Protein AF-A0A3R7XBX6-F1 (afdb_monomer_lite)

Foldseek 3Di:
DDPVLLCQAPPPPSVPCVVVLVVCVVPDPLVPWAEEEEEAQDQRHLYVVLVNLVVVHQYEDEHCDFHYVSNVVSSVVVVSVVSYDYYYADPVCGPDDPPGPYYDYDPVVVVPDDVPPVVVVVVVVPPPPD

Radius of gyration: 15.13 Å; chains: 1; bounding box: 30×32×46 Å

pLDDT: mean 84.75, std 16.72, range [38.0, 98.38]

Sequence (130 aa):
MKKSLIKDIIGWDVGIWSKSLKFFDENIDFKKINNALELGSGHQSGGYALYLAEKGIHTICSSHLKTDDQNRNIHEKYNLSQFLKYETVDNLNIPYTDFFDLVCFKSVLGGIKTEFEPEKTLEISFKQIT

Secondary structure (DSSP, 8-state):
--HHHHHHHH-S-HHHHHHHHHHHHHH--GGG--EEEEES--TTS-HHHHHHHHTT-EEEEEESSPPPHHHHHHHHTTT-GGGEEEEE-BTTB---SS--SEEEESS-GGG------HHHHHHHHH----

Structure (mmCIF, N/CA/C/O backbone):
data_AF-A0A3R7XBX6-F1
#
_entry.id   AF-A0A3R7XBX6-F1
#
loop_
_atom_site.group_PDB
_atom_site.id
_atom_site.type_symbol
_atom_site.label_atom_id
_atom_site.label_alt_id
_atom_site.label_comp_id
_atom_site.label_asym_id
_atom_site.label_entity_id
_atom_site.label_seq_id
_atom_site.pdbx_PDB_ins_code
_atom_site.Cartn_x
_atom_site.Cartn_y
_atom_site.Cartn_z
_atom_site.occupancy
_atom_site.B_iso_or_equiv
_atom_site.auth_seq_id
_atom_site.auth_comp_id
_atom_site.auth_asym_id
_atom_site.auth_atom_id
_atom_site.pdbx_PDB_model_num
ATOM 1 N N . MET A 1 1 ? -6.497 10.344 10.571 1.00 86.31 1 MET A N 1
ATOM 2 C CA . MET A 1 1 ? -5.179 9.723 10.856 1.00 86.31 1 MET A CA 1
ATOM 3 C C . MET A 1 1 ? -4.225 10.717 11.521 1.00 86.31 1 MET A C 1
ATOM 5 O O . MET A 1 1 ? -4.349 11.916 11.289 1.00 86.31 1 MET A O 1
ATOM 9 N N . LYS A 1 2 ? -3.273 10.246 12.345 1.00 92.94 2 LYS A N 1
ATOM 10 C CA . LYS A 1 2 ? -2.234 11.098 12.966 1.00 92.94 2 LYS A CA 1
ATOM 11 C C . LYS A 1 2 ? -1.263 11.635 11.902 1.00 92.94 2 LYS A C 1
ATOM 13 O O . LYS A 1 2 ? -0.925 10.916 10.967 1.00 92.94 2 LYS A O 1
ATOM 18 N N . LYS A 1 3 ? -0.754 12.864 12.074 1.00 93.12 3 LYS A N 1
ATOM 19 C CA . LYS A 1 3 ? 0.205 13.485 11.131 1.00 93.12 3 LYS A CA 1
ATOM 20 C C . LYS A 1 3 ? 1.478 12.652 10.927 1.00 93.12 3 LYS A C 1
ATOM 22 O O . LYS A 1 3 ? 1.982 12.592 9.812 1.00 93.12 3 LYS A O 1
ATOM 27 N N . SER A 1 4 ? 1.974 12.001 11.981 1.00 94.50 4 SER A N 1
ATOM 28 C CA . SER A 1 4 ? 3.136 11.107 11.903 1.00 94.50 4 SER A CA 1
ATOM 29 C C . SER A 1 4 ? 2.872 9.892 11.015 1.00 94.50 4 SER A C 1
ATOM 31 O O . SER A 1 4 ? 3.690 9.595 10.159 1.00 94.50 4 SER A O 1
ATOM 33 N N . LEU A 1 5 ? 1.704 9.256 11.154 1.00 95.50 5 LEU A N 1
ATOM 34 C CA . LEU A 1 5 ? 1.294 8.138 10.301 1.00 95.50 5 LEU A CA 1
ATOM 35 C C . LEU A 1 5 ? 1.159 8.566 8.836 1.00 95.50 5 LEU A C 1
ATOM 37 O O . LEU A 1 5 ? 1.662 7.882 7.960 1.00 95.50 5 LEU A O 1
ATOM 41 N N . ILE A 1 6 ? 0.551 9.725 8.564 1.00 96.06 6 ILE A N 1
ATOM 42 C CA . ILE A 1 6 ? 0.451 10.251 7.191 1.00 96.06 6 ILE A CA 1
ATOM 43 C C . ILE A 1 6 ? 1.842 10.446 6.576 1.00 96.06 6 ILE A C 1
ATOM 45 O O . ILE A 1 6 ? 2.050 10.109 5.414 1.00 96.06 6 ILE A O 1
ATOM 49 N N . LYS A 1 7 ? 2.794 10.989 7.343 1.00 95.31 7 LYS A N 1
ATOM 50 C CA . LYS A 1 7 ? 4.172 11.169 6.878 1.00 95.31 7 LYS A CA 1
ATOM 51 C C . LYS A 1 7 ? 4.848 9.826 6.601 1.00 95.31 7 LYS A C 1
ATOM 53 O O . LYS A 1 7 ? 5.485 9.700 5.563 1.00 95.31 7 LYS A O 1
ATOM 58 N N . ASP A 1 8 ? 4.675 8.849 7.484 1.00 95.38 8 ASP A N 1
ATOM 59 C CA . ASP A 1 8 ? 5.281 7.528 7.320 1.00 95.38 8 ASP A CA 1
ATOM 60 C C . ASP A 1 8 ? 4.656 6.765 6.139 1.00 95.38 8 ASP A C 1
ATOM 62 O O . ASP A 1 8 ? 5.392 6.148 5.385 1.00 95.38 8 ASP A O 1
ATOM 66 N N . ILE A 1 9 ? 3.343 6.878 5.897 1.00 95.31 9 ILE A N 1
ATOM 67 C CA . ILE A 1 9 ? 2.660 6.326 4.709 1.00 95.31 9 ILE A CA 1
ATOM 68 C C . ILE A 1 9 ? 3.181 6.988 3.427 1.00 95.31 9 ILE A C 1
ATOM 70 O O . ILE A 1 9 ? 3.570 6.316 2.480 1.00 95.31 9 ILE A O 1
ATOM 74 N N . ILE A 1 10 ? 3.170 8.321 3.372 1.00 93.81 10 ILE A N 1
ATOM 75 C CA . ILE A 1 10 ? 3.359 9.049 2.113 1.00 93.81 10 ILE A CA 1
ATOM 76 C C . ILE A 1 10 ? 4.837 9.267 1.765 1.00 93.81 10 ILE A C 1
ATOM 78 O O . ILE A 1 10 ? 5.182 9.316 0.582 1.00 93.81 10 ILE A O 1
ATOM 82 N N . GLY A 1 11 ? 5.711 9.434 2.756 1.00 92.94 11 GLY A N 1
ATOM 83 C CA . GLY A 1 11 ? 7.110 9.801 2.544 1.00 92.94 11 GLY A CA 1
ATOM 84 C C . GLY A 1 11 ? 7.257 11.234 2.025 1.00 92.94 11 GLY A C 1
ATOM 85 O O . GLY A 1 11 ? 7.009 12.199 2.747 1.00 92.94 11 GLY A O 1
ATOM 86 N N . TRP A 1 12 ? 7.678 11.384 0.768 1.00 90.94 12 TRP A N 1
ATOM 87 C CA . TRP A 1 12 ? 7.888 12.681 0.113 1.00 90.94 12 TRP A CA 1
ATOM 88 C C . TRP A 1 12 ? 6.581 13.292 -0.425 1.00 90.94 12 TRP A C 1
ATOM 90 O O . TRP A 1 12 ? 5.613 12.581 -0.701 1.00 90.94 12 TRP A O 1
ATOM 100 N N . ASP A 1 13 ? 6.541 14.620 -0.569 1.00 91.00 13 ASP A N 1
ATOM 101 C CA . ASP A 1 13 ? 5.378 15.384 -1.055 1.00 91.00 13 ASP A CA 1
ATOM 102 C C . ASP A 1 13 ? 4.070 15.137 -0.284 1.00 91.00 13 ASP A C 1
ATOM 104 O O . ASP A 1 13 ? 2.973 15.066 -0.848 1.00 91.00 13 ASP A O 1
ATOM 108 N N . VAL A 1 14 ? 4.177 15.060 1.048 1.00 93.38 14 VAL A N 1
ATOM 109 C CA . VAL A 1 14 ? 3.047 14.808 1.960 1.00 93.38 14 VAL A CA 1
ATOM 110 C C . VAL A 1 14 ? 1.865 15.749 1.717 1.00 93.38 14 VAL A C 1
ATOM 112 O O . VAL A 1 14 ? 0.721 15.301 1.719 1.00 93.38 14 VAL A O 1
ATOM 115 N N . GLY A 1 15 ? 2.105 17.041 1.475 1.00 91.19 15 GLY A N 1
ATOM 116 C CA . GLY A 1 15 ? 1.029 18.022 1.276 1.00 91.19 15 GLY A CA 1
ATOM 117 C C . GLY A 1 15 ? 0.143 17.744 0.054 1.00 91.19 15 GLY A C 1
ATOM 118 O O . GLY A 1 15 ? -1.052 18.038 0.082 1.00 91.19 15 GLY A O 1
ATOM 119 N N . ILE A 1 16 ? 0.710 17.150 -0.999 1.00 91.00 16 ILE A N 1
ATOM 120 C CA . ILE A 1 16 ? -0.019 16.798 -2.223 1.00 91.00 16 ILE A CA 1
ATOM 121 C C . ILE A 1 16 ? -0.606 15.398 -2.078 1.00 91.00 16 ILE A C 1
ATOM 123 O O . ILE A 1 16 ? -1.815 15.216 -2.204 1.00 91.00 16 ILE A O 1
ATOM 127 N N . TRP A 1 17 ? 0.238 14.422 -1.753 1.00 92.38 17 TRP A N 1
ATOM 128 C CA . TRP A 1 17 ? -0.147 13.016 -1.783 1.00 92.38 17 TRP A CA 1
ATOM 129 C C . TRP A 1 17 ? -1.013 12.586 -0.601 1.00 92.38 17 TRP A C 1
ATOM 131 O O . TRP A 1 17 ? -1.784 11.653 -0.748 1.00 92.38 17 TRP A O 1
ATOM 141 N N . SER A 1 18 ? -1.008 13.281 0.541 1.00 94.31 18 SER A N 1
ATOM 142 C CA . SER A 1 18 ? -1.958 12.958 1.625 1.00 94.31 18 SER A CA 1
ATOM 143 C C . SER A 1 18 ? -3.428 13.126 1.219 1.00 94.31 18 SER A C 1
ATOM 145 O O . SER A 1 18 ? -4.306 12.531 1.844 1.00 94.31 18 SER A O 1
ATOM 147 N N . LYS A 1 19 ? -3.710 13.889 0.152 1.00 93.88 19 LYS A N 1
ATOM 148 C CA . LYS A 1 19 ? -5.059 14.024 -0.410 1.00 93.88 19 LYS A CA 1
ATOM 149 C C . LYS A 1 19 ? -5.576 12.716 -1.012 1.00 93.88 19 LYS A C 1
ATOM 151 O O . LYS A 1 19 ? -6.784 12.504 -0.974 1.00 93.88 19 LYS A O 1
ATOM 156 N N . SER A 1 20 ? -4.699 11.838 -1.518 1.00 93.31 20 SER A N 1
ATOM 157 C CA . SER A 1 20 ? -5.121 10.531 -2.041 1.00 93.31 20 SER A CA 1
ATOM 158 C C . SER A 1 20 ? -5.695 9.651 -0.935 1.00 93.31 20 SER A C 1
ATOM 160 O O . SER A 1 20 ? -6.715 9.015 -1.150 1.00 93.31 20 SER A O 1
ATOM 162 N N . LEU A 1 21 ? -5.123 9.692 0.275 1.00 94.25 21 LEU A N 1
ATOM 163 C CA . LEU A 1 21 ? -5.630 8.916 1.411 1.00 94.25 21 LEU A CA 1
ATOM 164 C C . LEU A 1 21 ? -7.055 9.326 1.781 1.00 94.25 21 LEU A C 1
ATOM 166 O O . LEU A 1 21 ? -7.905 8.473 2.006 1.00 94.25 21 LEU A O 1
ATOM 170 N N . LYS A 1 22 ? -7.327 10.637 1.787 1.00 92.19 22 LYS A N 1
ATOM 171 C CA . LYS A 1 22 ? -8.682 11.153 2.000 1.00 92.19 22 LYS A CA 1
ATOM 172 C C . LYS A 1 22 ? -9.626 10.689 0.888 1.00 92.19 22 LYS A C 1
ATOM 174 O O . LYS A 1 22 ? -10.723 10.231 1.177 1.00 92.19 22 LYS A O 1
ATOM 179 N N . PHE A 1 23 ? -9.193 10.794 -0.367 1.00 95.00 23 PHE A N 1
ATOM 180 C CA . PHE A 1 23 ? -9.982 10.334 -1.506 1.00 95.00 23 PHE A CA 1
ATOM 181 C C . PHE A 1 23 ? -10.307 8.835 -1.400 1.00 95.00 23 PHE A C 1
ATOM 183 O O . PHE A 1 23 ? -11.451 8.446 -1.610 1.00 95.00 23 PHE A O 1
ATOM 190 N N . PHE A 1 24 ? -9.344 7.998 -1.011 1.00 95.25 24 PHE A N 1
ATOM 191 C CA . PHE A 1 24 ? -9.563 6.568 -0.800 1.00 95.25 24 PHE A CA 1
ATOM 192 C C . PHE A 1 24 ? -10.540 6.295 0.350 1.00 95.25 24 PHE A C 1
ATOM 194 O O . PHE A 1 24 ? -11.465 5.511 0.165 1.00 95.25 24 PHE A O 1
ATOM 201 N N . ASP A 1 25 ? -10.402 6.986 1.489 1.00 94.06 25 ASP A N 1
ATOM 202 C CA . ASP A 1 25 ? -11.337 6.881 2.622 1.00 94.06 25 ASP A CA 1
ATOM 203 C C . ASP A 1 25 ? -12.789 7.224 2.235 1.00 94.06 25 ASP A C 1
ATOM 205 O O . ASP A 1 25 ? -13.722 6.652 2.792 1.00 94.06 25 ASP A O 1
ATOM 209 N N . GLU A 1 26 ? -12.988 8.145 1.289 1.00 95.38 26 GLU A N 1
ATOM 210 C CA . GLU A 1 26 ? -14.315 8.586 0.837 1.00 95.38 26 GLU A CA 1
ATOM 211 C C . GLU A 1 26 ? -14.921 7.697 -0.261 1.00 95.38 26 GLU A C 1
ATOM 213 O O . GLU A 1 26 ? -16.141 7.677 -0.413 1.00 95.38 26 GLU A O 1
ATOM 218 N N . ASN A 1 27 ? -14.096 6.981 -1.035 1.00 96.56 27 ASN A N 1
ATOM 219 C CA . ASN A 1 27 ? -14.540 6.307 -2.263 1.00 96.56 27 ASN A CA 1
ATOM 220 C C . ASN A 1 27 ? -14.388 4.781 -2.242 1.00 96.56 27 ASN A C 1
ATOM 222 O O . ASN A 1 27 ? -14.926 4.113 -3.124 1.00 96.56 27 ASN A O 1
ATOM 226 N N . ILE A 1 28 ? -13.675 4.213 -1.267 1.00 94.62 28 ILE A N 1
ATOM 227 C CA . ILE A 1 28 ? -13.460 2.768 -1.167 1.00 94.62 28 ILE A CA 1
ATOM 228 C C . ILE A 1 28 ? -14.222 2.218 0.038 1.00 94.62 28 ILE A C 1
ATOM 230 O O . ILE A 1 28 ? -13.989 2.604 1.183 1.00 94.62 28 ILE A O 1
ATOM 234 N N . ASP A 1 29 ? -15.098 1.245 -0.213 1.00 96.88 29 ASP A N 1
ATOM 235 C CA . ASP A 1 29 ? -15.682 0.426 0.847 1.00 96.88 29 ASP A CA 1
ATOM 236 C C . ASP A 1 29 ? -14.682 -0.654 1.274 1.00 96.88 29 ASP A C 1
ATOM 238 O O . ASP A 1 29 ? -14.709 -1.790 0.797 1.00 96.88 29 ASP A O 1
ATOM 242 N N . PHE A 1 30 ? -13.775 -0.291 2.182 1.00 95.88 30 PHE A N 1
ATOM 243 C CA . PHE A 1 30 ? -12.705 -1.177 2.649 1.00 95.88 30 PHE A CA 1
ATOM 244 C C . PHE A 1 30 ? -13.196 -2.471 3.310 1.00 95.88 30 PHE A C 1
ATOM 246 O O . PHE A 1 30 ? -12.422 -3.413 3.421 1.00 95.88 30 PHE A O 1
ATOM 253 N N . LYS A 1 31 ? -14.478 -2.574 3.691 1.00 96.44 31 LYS A N 1
ATOM 254 C CA . LYS A 1 31 ? -15.051 -3.829 4.210 1.00 96.44 31 LYS A CA 1
ATOM 255 C C . LYS A 1 31 ? -15.158 -4.922 3.145 1.00 96.44 31 LYS A C 1
ATOM 257 O O . LYS A 1 31 ? -15.360 -6.080 3.494 1.00 96.44 31 LYS A O 1
ATOM 262 N N . LYS A 1 32 ? -15.074 -4.552 1.865 1.00 96.94 32 LYS A N 1
ATOM 263 C CA . LYS A 1 32 ? -15.114 -5.474 0.723 1.00 96.94 32 LYS A CA 1
ATOM 264 C C . LYS A 1 32 ? -13.727 -5.837 0.197 1.00 96.94 32 LYS A C 1
ATOM 266 O O . LYS A 1 32 ? -13.640 -6.608 -0.748 1.00 96.94 32 LYS A O 1
ATOM 271 N N . ILE A 1 33 ? -12.672 -5.271 0.779 1.00 98.00 33 ILE A N 1
ATOM 272 C CA . ILE A 1 33 ? -11.294 -5.448 0.326 1.00 98.00 33 ILE A CA 1
ATOM 273 C C . ILE A 1 33 ? -10.597 -6.389 1.306 1.00 98.00 33 ILE A C 1
ATOM 275 O O . ILE A 1 33 ? -10.450 -6.060 2.479 1.00 98.00 33 ILE A O 1
ATOM 279 N N . ASN A 1 34 ? -10.171 -7.554 0.829 1.00 96.50 34 ASN A N 1
ATOM 280 C CA . ASN A 1 34 ? -9.461 -8.553 1.624 1.00 96.50 34 ASN A CA 1
ATOM 281 C C . ASN A 1 34 ? -7.983 -8.601 1.246 1.00 96.50 34 ASN A C 1
ATOM 283 O O . ASN A 1 34 ? -7.127 -8.607 2.131 1.00 96.50 34 ASN A O 1
ATOM 287 N N . ASN A 1 35 ? -7.698 -8.603 -0.060 1.00 97.94 35 ASN A N 1
ATOM 288 C CA . ASN A 1 35 ? -6.350 -8.721 -0.603 1.00 97.94 35 ASN A CA 1
ATOM 289 C C . ASN A 1 35 ? -5.997 -7.496 -1.441 1.00 97.94 35 ASN A C 1
ATOM 291 O O . ASN A 1 35 ? -6.734 -7.119 -2.354 1.00 97.94 35 ASN A O 1
ATOM 295 N N . ALA A 1 36 ? -4.835 -6.909 -1.176 1.00 98.19 36 ALA A N 1
ATOM 296 C CA . ALA A 1 36 ? -4.346 -5.764 -1.923 1.00 98.19 36 ALA A CA 1
ATOM 297 C C . ALA A 1 36 ? -2.882 -5.901 -2.348 1.00 98.19 36 ALA A C 1
ATOM 299 O O . ALA A 1 36 ? -2.092 -6.623 -1.737 1.00 98.19 36 ALA A O 1
ATOM 300 N N . LEU A 1 37 ? -2.521 -5.159 -3.390 1.00 96.19 37 LEU A N 1
ATOM 301 C CA . LEU A 1 37 ? -1.157 -5.021 -3.885 1.00 96.19 37 LEU A CA 1
ATOM 302 C C . LEU A 1 37 ? -0.762 -3.544 -3.888 1.00 96.19 37 LEU A C 1
ATOM 304 O O . LEU A 1 37 ? -1.428 -2.715 -4.509 1.00 96.19 37 LEU A O 1
ATOM 308 N N . GLU A 1 38 ? 0.349 -3.220 -3.235 1.00 94.56 38 GLU A N 1
ATOM 309 C CA . GLU A 1 38 ? 1.093 -1.996 -3.518 1.00 94.56 38 GLU A CA 1
ATOM 310 C C . GLU A 1 38 ? 2.203 -2.324 -4.515 1.00 94.56 38 GLU A C 1
ATOM 312 O O . GLU A 1 38 ? 3.092 -3.114 -4.198 1.00 94.56 38 GLU A O 1
ATOM 317 N N . LEU A 1 39 ? 2.174 -1.691 -5.690 1.00 91.69 39 LEU A N 1
ATOM 318 C CA . LEU A 1 39 ? 3.275 -1.747 -6.650 1.00 91.69 39 LEU A CA 1
ATOM 319 C C . LEU A 1 39 ? 4.297 -0.650 -6.360 1.00 91.69 39 LEU A C 1
ATOM 321 O O . LEU A 1 39 ? 3.939 0.511 -6.149 1.00 91.69 39 LEU A O 1
ATOM 325 N N . GLY A 1 40 ? 5.575 -1.018 -6.442 1.00 88.25 40 GLY A N 1
ATOM 326 C CA . GLY A 1 40 ? 6.692 -0.076 -6.410 1.00 88.25 40 GLY A CA 1
ATOM 327 C C . GLY A 1 40 ? 6.838 0.666 -5.083 1.00 88.25 40 GLY A C 1
ATOM 328 O O . GLY A 1 40 ? 7.056 1.878 -5.077 1.00 88.25 40 GLY A O 1
ATOM 329 N N . SER A 1 41 ? 6.737 -0.057 -3.968 1.00 84.88 41 SER A N 1
ATOM 330 C CA . SER A 1 41 ? 7.012 0.475 -2.639 1.00 84.88 41 SER A CA 1
ATOM 331 C C . SER A 1 41 ? 8.421 1.072 -2.592 1.00 84.88 41 SER A C 1
ATOM 333 O O . SER A 1 41 ? 9.415 0.432 -2.947 1.00 84.88 41 SER A O 1
ATOM 335 N N . GLY A 1 42 ? 8.491 2.353 -2.231 1.00 73.94 42 GLY A N 1
ATOM 336 C CA . GLY A 1 42 ? 9.731 3.122 -2.210 1.00 73.94 42 GLY A CA 1
ATOM 337 C C . GLY A 1 42 ? 10.517 2.907 -0.921 1.00 73.94 42 GLY A C 1
ATOM 338 O O . GLY A 1 42 ? 9.938 2.726 0.141 1.00 73.94 42 GLY A O 1
ATOM 339 N N . HIS A 1 43 ? 11.838 3.040 -0.987 1.00 69.94 43 HIS A N 1
ATOM 340 C CA . HIS A 1 43 ? 12.786 2.712 0.088 1.00 69.94 43 HIS A CA 1
ATOM 341 C C . HIS A 1 43 ? 12.698 3.576 1.370 1.00 69.94 43 HIS A C 1
ATOM 343 O O . HIS A 1 43 ? 13.501 3.398 2.272 1.00 69.94 43 HIS A O 1
ATOM 349 N N . GLN A 1 44 ? 11.777 4.544 1.478 1.00 75.75 44 GLN A N 1
ATOM 350 C CA . GLN A 1 44 ? 11.783 5.557 2.555 1.00 75.75 44 GLN A CA 1
ATOM 351 C C . GLN A 1 44 ? 10.389 5.921 3.097 1.00 75.75 44 GLN A C 1
ATOM 353 O O . GLN A 1 44 ? 10.183 7.005 3.647 1.00 75.75 44 GLN A O 1
ATOM 358 N N . SER A 1 45 ? 9.407 5.038 2.933 1.00 87.31 45 SER A N 1
ATOM 359 C CA . SER A 1 45 ? 8.060 5.205 3.492 1.00 87.31 45 SER A CA 1
ATOM 360 C C . SER A 1 45 ? 7.405 3.853 3.731 1.00 87.31 45 SER A C 1
ATOM 362 O O . SER A 1 45 ? 7.728 2.899 3.048 1.00 87.31 45 SER A O 1
ATOM 364 N N . GLY A 1 46 ? 6.425 3.761 4.621 1.00 91.31 46 GLY A N 1
ATOM 365 C CA . GLY A 1 46 ? 5.544 2.592 4.701 1.00 91.31 46 GLY A CA 1
ATOM 366 C C . GLY A 1 46 ? 4.628 2.433 3.478 1.00 91.31 46 GLY A C 1
ATOM 367 O O . GLY A 1 46 ? 4.011 1.390 3.293 1.00 91.31 46 GLY A O 1
ATOM 368 N N . GLY A 1 47 ? 4.522 3.464 2.635 1.00 94.06 47 GLY A N 1
ATOM 369 C CA 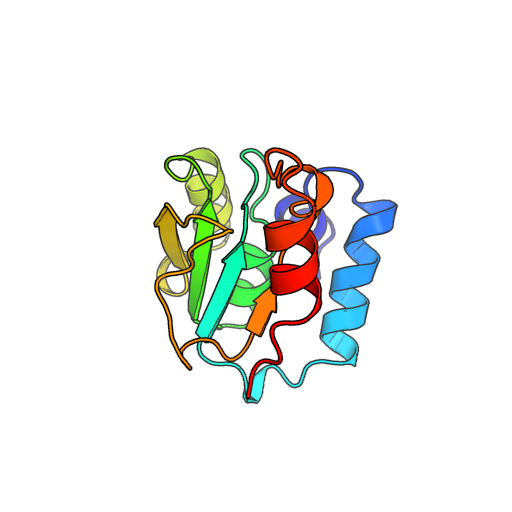. GLY A 1 47 ? 3.749 3.391 1.402 1.00 94.06 47 GLY A CA 1
ATOM 370 C C . GLY A 1 47 ? 2.256 3.206 1.658 1.00 94.06 47 GLY A C 1
ATOM 371 O O . GLY A 1 47 ? 1.759 3.299 2.787 1.00 94.06 47 GLY A O 1
ATOM 372 N N . TYR A 1 48 ? 1.517 2.928 0.591 1.00 95.69 48 TYR A N 1
ATOM 373 C CA . TYR A 1 48 ? 0.120 2.537 0.706 1.00 95.69 48 TYR A CA 1
ATOM 374 C C . TYR A 1 48 ? -0.046 1.161 1.356 1.00 95.69 48 TYR A C 1
ATOM 376 O O . TYR A 1 48 ? -1.102 0.922 1.936 1.00 95.69 48 TYR A O 1
ATOM 384 N N . ALA A 1 49 ? 0.979 0.298 1.367 1.00 95.81 49 ALA A N 1
ATOM 385 C CA . ALA A 1 49 ? 0.917 -0.950 2.120 1.00 95.81 49 ALA A CA 1
ATOM 386 C C . ALA A 1 49 ? 0.680 -0.709 3.618 1.00 95.81 49 ALA A C 1
ATOM 388 O O . ALA A 1 49 ? -0.207 -1.331 4.200 1.00 95.81 49 ALA A O 1
ATOM 389 N N . LEU A 1 50 ? 1.375 0.259 4.230 1.00 96.31 50 LEU A N 1
ATOM 390 C CA . LEU A 1 50 ? 1.115 0.657 5.617 1.00 96.31 50 LEU A CA 1
ATOM 391 C C . LEU A 1 50 ? -0.317 1.172 5.820 1.00 96.31 50 LEU A C 1
ATOM 393 O O . LEU A 1 50 ? -0.964 0.839 6.811 1.00 96.31 50 LEU A O 1
ATOM 397 N N . TYR A 1 51 ? -0.812 1.990 4.889 1.00 97.44 51 TYR A N 1
ATOM 398 C CA . TYR A 1 51 ? -2.170 2.537 4.946 1.00 97.44 51 TYR A CA 1
ATOM 399 C C . TYR A 1 51 ? -3.242 1.443 4.883 1.00 97.44 51 TYR A C 1
ATOM 401 O O . TYR A 1 51 ? -4.204 1.483 5.643 1.00 97.44 51 TYR A O 1
ATOM 409 N N . LEU A 1 52 ? -3.074 0.458 4.001 1.00 97.81 52 LEU A N 1
ATOM 410 C CA . LEU A 1 52 ? -4.019 -0.645 3.835 1.00 97.81 52 LEU A CA 1
ATOM 411 C C . LEU A 1 52 ? -3.943 -1.635 5.003 1.00 97.81 52 LEU A C 1
ATOM 413 O O . LEU A 1 52 ? -4.976 -2.076 5.507 1.00 97.81 52 LEU A O 1
ATOM 417 N N . ALA A 1 53 ? -2.740 -1.904 5.511 1.00 97.19 53 ALA A N 1
ATOM 418 C CA . ALA A 1 53 ? -2.555 -2.721 6.703 1.00 97.19 53 ALA A CA 1
ATOM 419 C C . ALA A 1 53 ? -3.193 -2.086 7.954 1.00 97.19 53 ALA A C 1
ATOM 421 O O . ALA A 1 53 ? -3.761 -2.805 8.772 1.00 97.19 53 ALA A O 1
ATOM 422 N N . GLU A 1 54 ? -3.186 -0.751 8.089 1.00 96.69 54 GLU A N 1
ATOM 423 C CA . GLU A 1 54 ? -3.882 -0.043 9.184 1.00 96.69 54 GLU A CA 1
ATOM 424 C C . GLU A 1 54 ? -5.399 -0.273 9.171 1.00 96.69 54 GLU A C 1
ATOM 426 O O . GLU A 1 54 ? -6.050 -0.206 10.213 1.00 96.69 54 GLU A O 1
ATOM 431 N N . LYS A 1 55 ? -5.950 -0.631 8.008 1.00 96.25 55 LYS A N 1
ATOM 432 C CA . LYS A 1 55 ? -7.358 -0.996 7.824 1.00 96.25 55 LYS A CA 1
ATOM 433 C C . LYS A 1 55 ? -7.630 -2.492 7.991 1.00 96.25 55 LYS A C 1
ATOM 435 O O . LYS A 1 55 ? -8.777 -2.905 7.860 1.00 96.25 55 LYS A O 1
ATOM 440 N N . GLY A 1 56 ? -6.602 -3.292 8.284 1.00 97.31 56 GLY A N 1
ATOM 441 C CA . GLY A 1 56 ? -6.697 -4.745 8.433 1.00 97.31 56 GLY A CA 1
ATOM 442 C C . GLY A 1 56 ? -6.708 -5.521 7.114 1.00 97.31 56 GLY A C 1
ATOM 443 O O . GLY A 1 56 ? -7.143 -6.668 7.099 1.00 97.31 56 GLY A O 1
ATOM 444 N N . ILE A 1 57 ? -6.257 -4.913 6.012 1.00 98.38 57 ILE A N 1
ATOM 445 C CA . ILE A 1 57 ? -6.253 -5.538 4.683 1.00 98.38 57 ILE A CA 1
ATOM 446 C C . ILE A 1 57 ? -4.934 -6.277 4.468 1.00 98.38 57 ILE A C 1
ATOM 448 O O . ILE A 1 57 ? -3.858 -5.697 4.648 1.00 98.38 57 ILE A O 1
ATOM 452 N N . HIS A 1 58 ? -5.006 -7.535 4.028 1.00 98.38 58 HIS A N 1
ATOM 453 C CA . HIS A 1 58 ? -3.817 -8.306 3.683 1.00 98.38 58 HIS A CA 1
ATOM 454 C C . HIS A 1 58 ? -3.185 -7.727 2.421 1.00 98.38 58 HIS A C 1
ATOM 456 O O . HIS A 1 58 ? -3.761 -7.772 1.336 1.00 98.38 58 HIS A O 1
ATOM 462 N N . THR A 1 59 ? -1.997 -7.153 2.569 1.00 97.50 59 THR A N 1
ATOM 463 C CA . THR A 1 59 ? -1.365 -6.365 1.518 1.00 97.50 59 THR A CA 1
ATOM 464 C C . THR A 1 59 ? -0.000 -6.926 1.157 1.00 97.50 59 THR A C 1
ATOM 466 O O . THR A 1 59 ? 0.867 -7.122 2.013 1.00 97.50 59 THR A O 1
ATOM 469 N N . ILE A 1 60 ? 0.204 -7.153 -0.138 1.00 95.88 60 ILE A N 1
ATOM 470 C CA . ILE A 1 60 ? 1.523 -7.406 -0.703 1.00 95.88 60 ILE A CA 1
ATOM 471 C C . ILE A 1 60 ? 2.183 -6.054 -0.963 1.00 95.88 60 ILE A C 1
ATOM 473 O O . ILE A 1 60 ? 1.747 -5.280 -1.810 1.00 95.88 60 ILE A O 1
ATOM 477 N N . CYS A 1 61 ? 3.236 -5.767 -0.209 1.00 94.12 61 CYS A N 1
ATOM 478 C CA . CYS A 1 61 ? 4.132 -4.644 -0.413 1.00 94.12 61 CYS A CA 1
ATOM 479 C C . CYS A 1 61 ? 5.209 -5.078 -1.410 1.00 94.12 61 CYS A C 1
ATOM 481 O O . CYS A 1 61 ? 6.086 -5.878 -1.062 1.00 94.12 61 CYS A O 1
ATOM 483 N N . SER A 1 62 ? 5.123 -4.614 -2.658 1.00 91.50 62 SER A N 1
ATOM 484 C CA . SER A 1 62 ? 6.032 -5.066 -3.708 1.00 91.50 62 SER A CA 1
ATOM 485 C C . SER A 1 62 ? 7.012 -4.000 -4.171 1.00 91.50 62 SER A C 1
ATOM 487 O O . SER A 1 62 ? 6.749 -2.803 -4.099 1.00 91.50 62 SER A O 1
ATOM 489 N N . SER A 1 63 ? 8.166 -4.435 -4.667 1.00 86.25 63 SER A N 1
ATOM 490 C CA . SER A 1 63 ? 9.127 -3.579 -5.364 1.00 86.25 63 SER A CA 1
ATOM 491 C C . SER A 1 63 ? 9.756 -4.340 -6.531 1.00 86.25 63 SER A C 1
ATOM 493 O O . SER A 1 63 ? 9.763 -5.568 -6.555 1.00 86.25 63 SER A O 1
ATOM 495 N N . HIS A 1 64 ? 10.290 -3.605 -7.505 1.00 78.25 64 HIS A N 1
ATOM 496 C CA . HIS A 1 64 ? 11.071 -4.162 -8.614 1.00 78.25 64 HIS A CA 1
ATOM 497 C C . HIS A 1 64 ? 12.446 -4.692 -8.158 1.00 78.25 64 HIS A C 1
ATOM 499 O O . HIS A 1 64 ? 13.066 -5.504 -8.840 1.00 78.25 64 HIS A O 1
ATOM 505 N N . LEU A 1 65 ? 12.918 -4.245 -6.990 1.00 72.75 65 LEU A N 1
ATOM 506 C CA . LEU A 1 65 ? 14.112 -4.744 -6.309 1.00 72.75 65 LEU A CA 1
ATOM 507 C C . LEU A 1 65 ? 13.703 -5.415 -4.997 1.00 72.75 65 LEU A C 1
ATOM 509 O O . LEU A 1 65 ? 12.579 -5.242 -4.527 1.00 72.75 65 LEU A O 1
ATOM 513 N N . LYS A 1 66 ? 14.617 -6.185 -4.392 1.00 68.62 66 LYS A N 1
ATOM 514 C CA . LYS A 1 66 ? 14.379 -6.802 -3.080 1.00 68.62 66 LYS A CA 1
ATOM 515 C C . LYS A 1 66 ? 13.872 -5.735 -2.104 1.00 68.62 66 LYS A C 1
ATOM 517 O O . LYS A 1 66 ? 14.532 -4.716 -1.910 1.00 68.62 66 LYS A O 1
ATOM 522 N N . THR A 1 67 ? 12.693 -5.980 -1.536 1.00 63.03 67 THR A N 1
ATOM 523 C CA . THR A 1 67 ? 11.996 -5.035 -0.660 1.00 63.03 67 THR A CA 1
ATOM 524 C C . THR A 1 67 ? 12.880 -4.688 0.535 1.00 63.03 67 THR A C 1
ATOM 526 O O . THR A 1 67 ? 13.415 -5.590 1.184 1.00 63.03 67 THR A O 1
ATOM 529 N N . ASP A 1 68 ? 13.059 -3.391 0.778 1.00 65.69 68 ASP A N 1
ATOM 530 C CA . ASP A 1 68 ? 14.049 -2.847 1.707 1.00 65.69 68 ASP A CA 1
ATOM 531 C C . ASP A 1 68 ? 13.700 -3.166 3.166 1.00 65.69 68 ASP A C 1
ATOM 533 O O . ASP A 1 68 ? 12.536 -3.090 3.577 1.00 65.69 68 ASP A O 1
ATOM 537 N N . ASP A 1 69 ? 14.721 -3.453 3.974 1.00 77.12 69 ASP A N 1
ATOM 538 C CA . ASP A 1 69 ? 14.595 -3.581 5.426 1.00 77.12 69 ASP A CA 1
ATOM 539 C C . ASP A 1 69 ? 14.041 -2.282 6.046 1.00 77.12 69 ASP A C 1
ATOM 541 O O . ASP A 1 69 ? 13.372 -2.313 7.081 1.00 77.12 69 ASP A O 1
ATOM 545 N N . GLN A 1 70 ? 14.219 -1.130 5.384 1.00 79.25 70 GLN A N 1
ATOM 546 C CA . GLN A 1 70 ? 13.635 0.141 5.820 1.00 79.25 70 GLN A CA 1
ATOM 547 C C . GLN A 1 70 ? 12.098 0.151 5.818 1.00 79.25 70 GLN A C 1
ATOM 549 O O . GLN A 1 70 ? 11.505 0.634 6.786 1.00 79.25 70 GLN A O 1
ATOM 554 N N . ASN A 1 71 ? 11.432 -0.407 4.796 1.00 84.44 71 ASN A N 1
ATOM 555 C CA . ASN A 1 71 ? 9.962 -0.480 4.772 1.00 84.44 71 ASN A CA 1
ATOM 556 C C . ASN A 1 71 ? 9.449 -1.338 5.930 1.00 84.44 71 ASN A C 1
ATOM 558 O O . ASN A 1 71 ? 8.524 -0.947 6.642 1.00 84.44 71 ASN A O 1
ATOM 562 N N . ARG A 1 72 ? 10.104 -2.485 6.149 1.00 88.69 72 ARG A N 1
ATOM 563 C CA . ARG A 1 72 ? 9.772 -3.421 7.228 1.00 88.69 72 ARG A CA 1
ATOM 564 C C . ARG A 1 72 ? 9.863 -2.753 8.592 1.00 88.69 72 ARG A C 1
ATOM 566 O O . ARG A 1 72 ? 8.897 -2.808 9.343 1.00 88.69 72 ARG A O 1
ATOM 573 N N . ASN A 1 73 ? 10.953 -2.037 8.862 1.00 90.25 73 ASN A N 1
ATOM 574 C CA . ASN A 1 73 ? 11.140 -1.316 10.123 1.00 90.25 73 ASN A CA 1
ATOM 575 C C . ASN A 1 73 ? 10.035 -0.274 10.372 1.00 90.25 73 ASN A C 1
ATOM 577 O O . ASN A 1 73 ? 9.563 -0.111 11.501 1.00 90.25 73 ASN A O 1
ATOM 581 N N . ILE A 1 74 ? 9.590 0.430 9.322 1.00 92.06 74 ILE A N 1
ATOM 582 C CA . ILE A 1 74 ? 8.464 1.367 9.432 1.00 92.06 74 ILE A CA 1
ATOM 583 C C . ILE A 1 74 ? 7.173 0.606 9.745 1.00 92.06 74 ILE A C 1
ATOM 585 O O . ILE A 1 74 ? 6.427 1.036 10.616 1.00 92.06 74 ILE A O 1
ATOM 589 N N . HIS A 1 75 ? 6.897 -0.519 9.088 1.00 93.56 75 HIS A N 1
ATOM 590 C CA . HIS A 1 75 ? 5.695 -1.316 9.353 1.00 93.56 75 HIS A CA 1
ATOM 591 C C . HIS A 1 75 ? 5.679 -1.925 10.763 1.00 93.56 75 HIS A C 1
ATOM 593 O O . HIS A 1 75 ? 4.647 -1.909 11.439 1.00 93.56 75 HIS A O 1
ATOM 599 N N . GLU A 1 76 ? 6.828 -2.402 11.239 1.00 92.81 76 GLU A N 1
ATOM 600 C CA . GLU A 1 76 ? 7.002 -2.973 12.577 1.00 92.81 76 GLU A CA 1
ATOM 601 C C . GLU A 1 76 ? 6.729 -1.949 13.680 1.00 92.81 76 GLU A C 1
ATOM 603 O O . GLU A 1 76 ? 6.063 -2.276 14.661 1.00 92.81 76 GLU A O 1
ATOM 608 N N . LYS A 1 77 ? 7.116 -0.680 13.485 1.00 94.75 77 LYS A N 1
ATOM 609 C CA . LYS A 1 77 ? 6.769 0.431 14.393 1.00 94.75 77 LYS A CA 1
ATOM 610 C C . LYS A 1 77 ? 5.260 0.536 14.663 1.00 94.75 77 LYS A C 1
ATOM 612 O O . LYS A 1 77 ? 4.866 1.049 15.712 1.00 94.75 77 LYS A O 1
ATOM 617 N N . TYR A 1 78 ? 4.421 0.078 13.734 1.00 95.56 78 TYR A N 1
ATOM 618 C CA . TYR A 1 78 ? 2.962 0.104 13.853 1.00 95.56 78 TYR A CA 1
ATOM 619 C C . TYR A 1 78 ? 2.341 -1.240 14.264 1.00 95.56 78 TYR A C 1
ATOM 621 O O . TYR A 1 78 ? 1.132 -1.286 14.466 1.00 95.56 78 TYR A O 1
ATOM 629 N N . ASN A 1 79 ? 3.134 -2.303 14.453 1.00 95.62 79 ASN A N 1
ATOM 630 C CA . ASN A 1 79 ? 2.664 -3.661 14.775 1.00 95.62 79 ASN A CA 1
ATOM 631 C C . ASN A 1 79 ? 1.645 -4.211 13.756 1.00 95.62 79 ASN A C 1
ATOM 633 O O . ASN A 1 79 ? 0.616 -4.781 14.127 1.00 95.62 7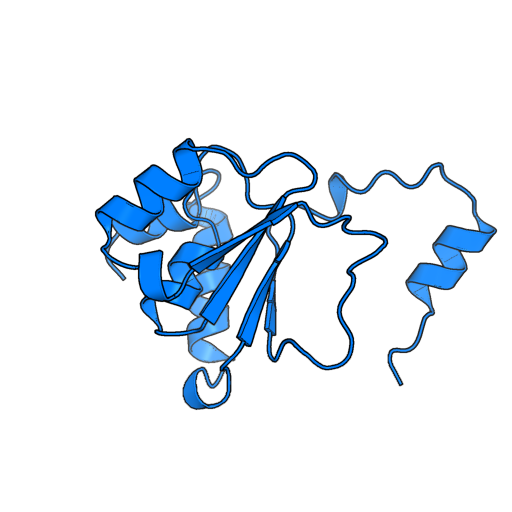9 ASN A O 1
ATOM 637 N N . LEU A 1 80 ? 1.921 -3.999 12.464 1.00 94.44 80 LEU A N 1
ATOM 638 C CA . LEU A 1 80 ? 1.039 -4.388 11.354 1.00 94.44 80 LEU A CA 1
ATOM 639 C C . LEU A 1 80 ? 1.618 -5.498 10.467 1.00 94.44 80 LEU A C 1
ATOM 641 O O . LEU A 1 80 ? 1.034 -5.838 9.439 1.00 94.44 80 LEU A O 1
ATOM 645 N N . SER A 1 81 ? 2.752 -6.088 10.851 1.00 90.94 81 SER A N 1
ATOM 646 C CA . SER A 1 81 ? 3.462 -7.091 10.049 1.00 90.94 81 SER A CA 1
ATOM 647 C C . SER A 1 81 ? 2.611 -8.321 9.702 1.00 90.94 81 SER A C 1
ATOM 649 O O . SER A 1 81 ? 2.832 -8.932 8.665 1.00 90.94 81 SER A O 1
ATOM 651 N N . GLN A 1 82 ? 1.605 -8.662 10.511 1.00 95.44 82 GLN A N 1
ATOM 652 C CA . GLN A 1 82 ? 0.659 -9.756 10.253 1.00 95.44 82 GLN A CA 1
ATOM 653 C C . GLN A 1 82 ? -0.242 -9.532 9.027 1.00 95.44 82 GLN A C 1
ATOM 655 O O . GLN A 1 82 ? -0.781 -10.491 8.479 1.00 95.44 82 GLN A O 1
ATOM 660 N N . PHE A 1 83 ? -0.405 -8.283 8.589 1.00 97.56 83 PHE A N 1
ATOM 661 C CA . PHE A 1 83 ? -1.178 -7.933 7.396 1.00 97.56 83 PHE A CA 1
ATOM 662 C C . PHE A 1 83 ? -0.298 -7.764 6.158 1.00 97.56 83 PHE A C 1
ATOM 664 O O . PHE A 1 83 ? -0.816 -7.487 5.083 1.00 97.56 83 PHE A O 1
ATOM 671 N N . LEU A 1 84 ? 1.022 -7.912 6.287 1.00 95.69 84 LEU A N 1
ATOM 672 C CA . LEU A 1 84 ? 1.967 -7.519 5.253 1.00 95.69 84 LEU A CA 1
ATOM 673 C C . LEU A 1 84 ? 2.798 -8.700 4.768 1.00 95.69 84 LEU A C 1
ATOM 675 O O . LEU A 1 84 ? 3.473 -9.384 5.537 1.00 95.69 84 LEU A O 1
ATOM 679 N N . LYS A 1 85 ? 2.806 -8.880 3.451 1.00 95.00 85 LYS A N 1
ATOM 680 C CA . LYS A 1 85 ? 3.747 -9.746 2.742 1.00 95.00 85 LYS A CA 1
ATOM 681 C C . LYS A 1 85 ? 4.629 -8.877 1.859 1.00 95.00 85 LYS A C 1
ATOM 683 O O . LYS A 1 85 ? 4.191 -7.842 1.374 1.00 95.00 85 LYS A O 1
ATOM 688 N N . TYR A 1 86 ? 5.869 -9.291 1.653 1.00 92.62 86 TYR A N 1
ATOM 689 C CA . TYR A 1 86 ? 6.839 -8.532 0.872 1.00 92.62 86 TYR A CA 1
ATOM 690 C C . TYR A 1 86 ? 7.314 -9.384 -0.286 1.0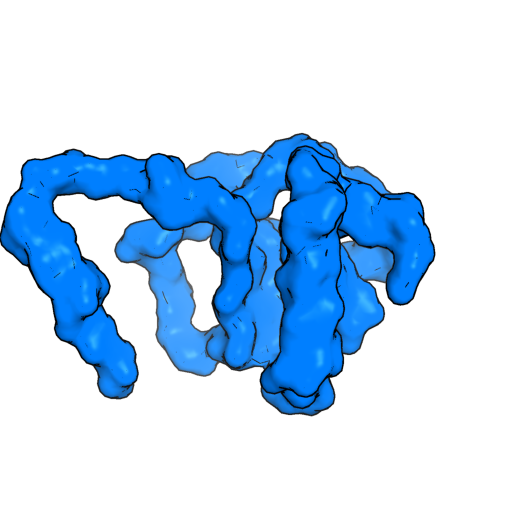0 92.62 86 TYR A C 1
ATOM 692 O O . TYR A 1 86 ? 7.757 -10.514 -0.067 1.00 92.62 86 TYR A O 1
ATOM 700 N N . GLU A 1 87 ? 7.226 -8.844 -1.492 1.00 91.75 87 GLU A N 1
ATOM 701 C CA . GLU A 1 87 ? 7.579 -9.570 -2.706 1.00 91.75 87 GLU A CA 1
ATOM 702 C C . GLU A 1 87 ? 8.351 -8.689 -3.679 1.00 91.75 87 GLU A C 1
ATOM 704 O O . GLU A 1 87 ? 8.173 -7.471 -3.733 1.00 91.75 87 GLU A O 1
ATOM 709 N N . THR A 1 88 ? 9.206 -9.323 -4.474 1.00 89.19 88 THR A N 1
ATOM 710 C CA . THR A 1 88 ? 9.742 -8.690 -5.674 1.00 89.19 88 THR A CA 1
ATOM 711 C C . THR A 1 88 ? 8.756 -8.957 -6.804 1.00 89.19 88 THR A C 1
ATOM 713 O O . THR A 1 88 ? 8.540 -10.116 -7.152 1.00 89.19 88 THR A O 1
ATOM 716 N N . VAL A 1 89 ? 8.149 -7.907 -7.355 1.00 87.00 89 VAL A N 1
ATOM 717 C CA . VAL A 1 89 ? 7.169 -8.013 -8.445 1.00 87.00 89 VAL A CA 1
ATOM 718 C C . VAL A 1 89 ? 7.646 -7.172 -9.617 1.00 87.00 89 VAL A C 1
ATOM 720 O O . VAL A 1 89 ? 7.975 -5.996 -9.460 1.00 87.00 89 VAL A O 1
ATOM 723 N N . ASP A 1 90 ? 7.671 -7.787 -10.797 1.00 86.25 90 ASP A N 1
ATOM 724 C CA . ASP A 1 90 ? 7.823 -7.063 -12.051 1.00 86.25 90 ASP A CA 1
ATOM 725 C C . ASP A 1 90 ? 6.499 -6.362 -12.379 1.00 86.25 90 ASP A C 1
ATOM 727 O O . ASP A 1 90 ? 5.467 -7.006 -12.568 1.00 86.25 90 ASP A O 1
ATOM 731 N N . ASN A 1 91 ? 6.529 -5.032 -12.452 1.00 82.56 91 ASN A N 1
ATOM 732 C CA . ASN A 1 91 ? 5.348 -4.224 -12.749 1.00 82.56 91 ASN A CA 1
ATOM 733 C C . ASN A 1 91 ? 4.759 -4.519 -14.142 1.00 82.56 91 ASN A C 1
ATOM 735 O O . ASN A 1 91 ? 3.584 -4.240 -14.362 1.00 82.56 91 ASN A O 1
ATOM 739 N N . LEU A 1 92 ? 5.559 -5.052 -15.075 1.00 83.88 92 LEU A N 1
ATOM 740 C CA . LEU A 1 92 ? 5.117 -5.440 -16.419 1.00 83.88 92 LEU A CA 1
ATOM 741 C C . LEU A 1 92 ? 4.619 -6.887 -16.487 1.00 83.88 92 LEU A C 1
ATOM 743 O O . LEU A 1 92 ? 3.970 -7.269 -17.460 1.00 83.88 92 LEU A O 1
ATOM 747 N N . ASN A 1 93 ? 4.914 -7.688 -15.465 1.00 85.88 93 ASN A N 1
ATOM 748 C CA . ASN A 1 93 ? 4.572 -9.100 -15.415 1.00 85.88 93 ASN A CA 1
ATOM 749 C C . ASN A 1 93 ? 4.180 -9.503 -13.989 1.00 85.88 93 ASN A C 1
ATOM 751 O O . ASN A 1 93 ? 4.901 -10.220 -13.292 1.00 85.88 93 ASN A O 1
ATOM 755 N N . ILE A 1 94 ? 3.027 -8.998 -13.548 1.00 88.38 94 ILE A N 1
ATOM 756 C CA . ILE A 1 94 ? 2.466 -9.292 -12.229 1.00 88.38 94 ILE A CA 1
ATOM 757 C C . ILE A 1 94 ? 1.951 -10.745 -12.244 1.00 88.38 94 ILE A C 1
ATOM 759 O O . ILE A 1 94 ? 1.016 -11.037 -12.990 1.00 88.38 94 ILE A O 1
ATOM 763 N N . PRO A 1 95 ? 2.506 -11.667 -11.433 1.00 87.62 95 PRO A N 1
ATOM 764 C CA . PRO A 1 95 ? 2.221 -13.102 -11.525 1.00 87.62 95 PRO A CA 1
ATOM 765 C C . PRO A 1 95 ? 0.935 -13.497 -10.775 1.00 87.62 95 PRO A C 1
ATOM 767 O O . PRO A 1 95 ? 0.915 -14.466 -10.019 1.00 87.62 95 PRO A O 1
ATOM 770 N N . TYR A 1 96 ? -0.134 -12.722 -10.953 1.00 90.69 96 TYR A N 1
ATOM 771 C CA . TYR A 1 96 ? -1.411 -12.894 -10.268 1.00 90.69 96 TYR A CA 1
ATOM 772 C C . TYR A 1 96 ? -2.571 -12.718 -11.248 1.00 90.69 96 TYR A C 1
ATOM 774 O O . TYR A 1 96 ? -2.549 -11.838 -12.105 1.00 90.69 96 TYR A O 1
ATOM 782 N N . THR A 1 97 ? -3.611 -13.532 -11.087 1.00 91.44 97 THR A N 1
ATOM 783 C CA . THR A 1 97 ? -4.861 -13.451 -11.853 1.00 91.44 97 THR A CA 1
ATOM 784 C C . THR A 1 97 ? -6.014 -13.494 -10.860 1.00 91.44 97 THR A C 1
ATOM 786 O O . THR A 1 97 ? -6.010 -14.354 -9.982 1.00 91.44 97 THR A O 1
ATOM 789 N N . ASP A 1 98 ? -6.935 -12.531 -10.948 1.00 92.56 98 ASP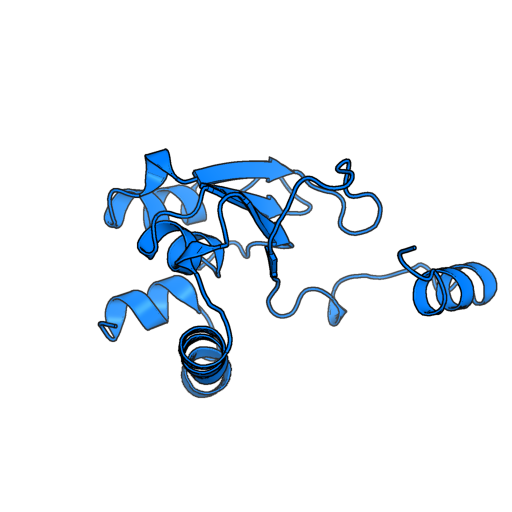 A N 1
ATOM 790 C CA . ASP A 1 98 ? -8.144 -12.417 -10.111 1.00 92.56 98 ASP A CA 1
ATOM 791 C C . ASP A 1 98 ? -7.914 -12.546 -8.592 1.00 92.56 98 ASP A C 1
ATOM 793 O O . ASP A 1 98 ? -8.754 -13.057 -7.855 1.00 92.56 98 ASP A O 1
ATOM 797 N N . PHE A 1 99 ? -6.748 -12.103 -8.111 1.00 95.00 99 PHE A N 1
ATOM 798 C CA . PHE A 1 99 ? -6.335 -12.306 -6.719 1.00 95.00 99 PHE A CA 1
ATOM 799 C C . PHE A 1 99 ? -6.537 -11.078 -5.821 1.00 95.00 99 PHE A C 1
ATOM 801 O O . PHE A 1 99 ? -6.831 -11.224 -4.634 1.00 95.00 99 PHE A O 1
ATOM 808 N N . PHE A 1 100 ? -6.348 -9.872 -6.362 1.00 96.50 100 PHE A N 1
ATOM 809 C CA . PHE A 1 100 ? -6.405 -8.635 -5.585 1.00 96.50 100 PHE A CA 1
ATOM 810 C C . PHE A 1 100 ? -7.731 -7.914 -5.795 1.00 96.50 100 PHE A C 1
ATOM 812 O O . PHE A 1 100 ? -8.133 -7.667 -6.929 1.00 96.50 100 PHE A O 1
ATOM 819 N N . ASP A 1 101 ? -8.341 -7.482 -4.695 1.00 97.56 101 ASP A N 1
ATOM 820 C CA . ASP A 1 101 ? -9.504 -6.595 -4.707 1.00 97.56 101 ASP A CA 1
ATOM 821 C C . ASP A 1 101 ? -9.086 -5.140 -4.990 1.00 97.56 101 ASP A C 1
ATOM 823 O O . ASP A 1 101 ? -9.872 -4.329 -5.480 1.00 97.56 101 ASP A O 1
ATOM 827 N N . LEU A 1 102 ? -7.835 -4.794 -4.657 1.00 96.19 102 LEU A N 1
ATOM 828 C CA . LEU A 1 102 ? -7.280 -3.456 -4.828 1.00 96.19 102 LEU A CA 1
ATOM 829 C C . LEU A 1 102 ? -5.802 -3.500 -5.229 1.00 96.19 102 LEU A C 1
ATOM 831 O O . LEU A 1 102 ? -4.976 -4.111 -4.554 1.00 96.19 102 LEU A O 1
ATOM 835 N N . VAL A 1 103 ? -5.449 -2.766 -6.284 1.00 95.38 103 VAL A N 1
ATOM 836 C CA . VAL A 1 103 ? -4.057 -2.494 -6.664 1.00 95.38 103 VAL A CA 1
ATOM 837 C C . VAL A 1 103 ? -3.815 -0.993 -6.577 1.00 95.38 103 VAL A C 1
ATOM 839 O O . VAL A 1 103 ? -4.594 -0.197 -7.099 1.00 95.38 103 VAL A O 1
ATOM 842 N N . CYS A 1 104 ? -2.738 -0.590 -5.910 1.00 93.25 104 CYS A N 1
ATOM 843 C CA . CYS A 1 104 ? -2.386 0.812 -5.722 1.00 93.25 104 CYS A CA 1
ATOM 844 C C . CYS A 1 104 ? -0.894 1.051 -5.956 1.00 93.25 104 CYS A C 1
ATOM 846 O O . CYS A 1 104 ? -0.066 0.153 -5.828 1.00 93.25 104 CYS A O 1
ATOM 848 N N . PHE A 1 105 ? -0.548 2.283 -6.320 1.00 92.44 105 PHE A N 1
ATOM 849 C CA . PHE A 1 105 ? 0.835 2.700 -6.505 1.00 92.44 105 PHE A CA 1
ATOM 850 C C . PHE A 1 105 ? 0.963 4.215 -6.412 1.00 92.44 105 PHE A C 1
ATOM 852 O O . PHE A 1 105 ? 0.037 4.963 -6.736 1.00 92.44 105 PHE A O 1
ATOM 859 N N . LYS A 1 106 ? 2.143 4.682 -6.002 1.00 91.19 106 LYS A N 1
ATOM 860 C CA . LYS A 1 106 ? 2.507 6.101 -6.007 1.00 91.19 106 LYS A CA 1
ATOM 861 C C . LYS A 1 106 ? 3.735 6.303 -6.883 1.00 91.19 106 LYS A C 1
ATOM 863 O O . LYS A 1 106 ? 4.785 5.737 -6.616 1.00 91.19 106 LYS A O 1
ATOM 868 N N . SER A 1 107 ? 3.607 7.158 -7.897 1.00 85.88 107 SER A N 1
ATOM 869 C CA . SER A 1 107 ? 4.724 7.581 -8.758 1.00 85.88 107 SER A CA 1
ATOM 870 C C . SER A 1 107 ? 5.484 6.440 -9.454 1.00 85.88 107 SER A C 1
ATOM 872 O O . SER A 1 107 ? 6.655 6.594 -9.784 1.00 85.88 107 SER A O 1
ATOM 874 N N . VAL A 1 108 ? 4.817 5.311 -9.713 1.00 86.38 108 VAL A N 1
ATOM 875 C CA . VAL A 1 108 ? 5.427 4.151 -10.384 1.00 86.38 108 VAL A CA 1
ATOM 876 C C . VAL A 1 108 ? 5.420 4.296 -11.902 1.00 86.38 108 VAL A C 1
ATOM 878 O O . VAL A 1 108 ? 6.436 4.032 -12.533 1.00 86.38 108 VAL A O 1
ATOM 881 N N . LEU A 1 109 ? 4.316 4.773 -12.492 1.00 82.38 109 LEU A N 1
ATOM 882 C CA . LEU A 1 109 ? 4.144 4.824 -13.952 1.00 82.38 109 LEU A CA 1
ATOM 883 C C . LEU A 1 109 ? 5.276 5.568 -14.674 1.00 82.38 109 LEU A C 1
ATOM 885 O O . LEU A 1 109 ? 5.750 5.098 -15.698 1.00 82.38 109 LEU A O 1
ATOM 889 N N . GLY A 1 110 ? 5.760 6.686 -14.123 1.00 77.31 110 GLY A N 1
ATOM 890 C CA . GLY A 1 110 ? 6.867 7.441 -14.726 1.00 77.31 110 GLY A CA 1
ATOM 891 C C . GLY A 1 110 ? 8.227 6.730 -14.670 1.00 77.31 110 GLY A C 1
ATOM 892 O O . GLY A 1 110 ? 9.137 7.095 -15.409 1.00 77.31 110 GLY A O 1
ATOM 893 N N . GLY A 1 111 ? 8.377 5.731 -13.796 1.00 72.50 111 GLY A N 1
ATOM 894 C CA . GLY A 1 111 ? 9.572 4.893 -13.684 1.00 72.50 111 GLY A CA 1
ATOM 895 C C . GLY A 1 111 ? 9.514 3.622 -14.532 1.00 72.50 111 GLY A C 1
ATOM 896 O O . GLY A 1 111 ? 10.551 2.992 -14.741 1.00 72.50 111 GLY A O 1
ATOM 897 N N . ILE A 1 112 ? 8.335 3.252 -15.043 1.00 73.62 112 ILE A N 1
ATOM 898 C CA . ILE A 1 112 ? 8.187 2.149 -15.993 1.00 73.62 112 ILE A CA 1
ATOM 899 C C . ILE A 1 112 ? 8.721 2.636 -17.340 1.00 73.62 112 ILE A C 1
ATOM 901 O O . ILE A 1 112 ? 8.023 3.274 -18.125 1.00 73.62 112 ILE A O 1
ATOM 905 N N . LYS A 1 113 ? 9.999 2.358 -17.594 1.00 60.50 113 LYS A N 1
ATOM 906 C CA . LYS A 1 113 ? 10.588 2.509 -18.920 1.00 60.50 113 LYS A CA 1
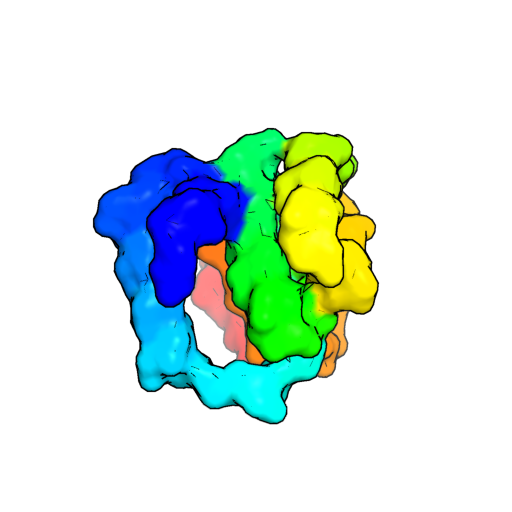ATOM 907 C C . LYS A 1 113 ? 10.222 1.269 -19.717 1.00 60.50 113 LYS A C 1
ATOM 909 O O . LYS A 1 113 ? 10.813 0.213 -19.510 1.00 60.50 113 LYS A O 1
ATOM 914 N N . THR A 1 114 ? 9.267 1.387 -20.626 1.00 54.38 114 THR A N 1
ATOM 915 C CA . THR A 1 114 ? 9.312 0.518 -21.795 1.00 54.38 114 THR A CA 1
ATOM 916 C C . THR A 1 114 ? 10.522 0.983 -22.607 1.00 54.38 114 THR A C 1
ATOM 918 O O . THR A 1 114 ? 10.732 2.189 -22.774 1.00 54.38 114 THR A O 1
ATOM 921 N N . GLU A 1 115 ? 11.368 0.073 -23.102 1.00 49.59 115 GLU A N 1
ATOM 922 C CA . GLU A 1 115 ? 12.018 0.407 -24.372 1.00 49.59 115 GLU A CA 1
ATOM 923 C C . GLU A 1 115 ? 10.865 0.801 -25.291 1.00 49.59 115 GLU A C 1
ATOM 925 O O . GLU A 1 115 ? 9.879 0.065 -25.366 1.00 49.59 115 GLU A O 1
ATOM 930 N N . PHE A 1 116 ? 10.888 2.023 -25.828 1.00 46.84 116 PHE A N 1
ATOM 931 C CA . PHE A 1 116 ? 9.783 2.530 -26.630 1.00 46.84 116 PHE A CA 1
ATOM 932 C C . PHE A 1 116 ? 9.687 1.676 -27.897 1.00 46.84 116 PHE A C 1
ATOM 934 O O . PHE A 1 116 ? 10.295 1.970 -28.920 1.00 46.84 116 PHE A O 1
ATOM 941 N N . GLU A 1 117 ? 8.942 0.585 -27.789 1.00 55.34 117 GLU A N 1
ATOM 942 C CA . GLU A 1 117 ? 8.470 -0.244 -28.874 1.00 55.34 117 GLU A CA 1
ATOM 943 C C . GLU A 1 117 ? 7.032 0.216 -29.138 1.00 55.34 117 GLU A C 1
ATOM 945 O O . GLU A 1 117 ? 6.139 -0.069 -28.325 1.00 55.34 117 GLU A O 1
ATOM 950 N N . PRO A 1 118 ? 6.794 0.980 -30.221 1.00 52.09 118 PRO A N 1
ATOM 951 C CA . PRO A 1 118 ? 5.491 1.575 -30.511 1.00 52.09 118 PRO A CA 1
ATOM 952 C C . PRO A 1 118 ? 4.359 0.543 -30.501 1.00 52.09 118 PRO A C 1
ATOM 954 O O . PRO A 1 118 ? 3.267 0.828 -30.019 1.00 52.09 118 PRO A O 1
ATOM 957 N N . GLU A 1 119 ? 4.640 -0.672 -30.973 1.00 55.00 119 GLU A N 1
ATOM 958 C CA . GLU A 1 119 ? 3.660 -1.750 -31.104 1.00 55.00 119 GLU A CA 1
ATOM 959 C C . GLU A 1 119 ? 3.242 -2.329 -29.738 1.00 55.00 119 GLU A C 1
ATOM 961 O O . GLU A 1 119 ? 2.050 -2.369 -29.438 1.00 55.00 119 GLU A O 1
ATOM 966 N N . LYS A 1 120 ? 4.192 -2.658 -28.847 1.00 51.72 120 LYS A N 1
ATOM 967 C CA . LYS A 1 120 ? 3.886 -3.166 -27.490 1.00 51.72 120 LYS A CA 1
ATOM 968 C C . LYS A 1 120 ? 3.290 -2.099 -26.571 1.00 51.72 120 LYS A C 1
ATOM 970 O O . LYS A 1 120 ? 2.454 -2.399 -25.721 1.00 51.72 120 LYS A O 1
ATOM 975 N N . THR A 1 121 ? 3.703 -0.841 -26.733 1.00 44.31 121 THR A N 1
ATOM 976 C CA . THR A 1 121 ? 3.182 0.277 -25.926 1.00 44.31 121 THR A CA 1
ATOM 977 C C . THR A 1 121 ? 1.707 0.551 -26.249 1.00 44.31 121 THR A C 1
ATOM 979 O O . THR A 1 121 ? 0.914 0.818 -25.343 1.00 44.31 121 THR A O 1
ATOM 982 N N . LEU A 1 122 ? 1.310 0.422 -27.522 1.00 47.25 122 LEU A N 1
ATOM 983 C CA . LEU A 1 122 ? -0.093 0.495 -27.941 1.00 47.25 122 LEU A CA 1
ATOM 984 C C . LEU A 1 122 ? -0.904 -0.709 -27.439 1.00 47.25 122 LEU A C 1
ATOM 986 O O . LEU A 1 122 ? -2.034 -0.525 -26.995 1.00 47.25 122 LEU A O 1
ATOM 990 N N . GLU A 1 123 ? -0.317 -1.909 -27.428 1.00 49.31 123 GLU A N 1
ATOM 991 C CA . GLU A 1 123 ? -0.964 -3.128 -26.924 1.00 49.31 123 GLU A CA 1
ATOM 992 C C . GLU A 1 123 ? -1.254 -3.064 -25.411 1.00 49.31 123 GLU A C 1
ATOM 994 O O . GLU A 1 123 ? -2.360 -3.387 -24.985 1.00 49.31 123 GLU A O 1
ATOM 999 N N . ILE A 1 124 ? -0.320 -2.561 -24.591 1.00 49.16 124 ILE A N 1
ATOM 1000 C CA . ILE A 1 124 ? -0.516 -2.383 -23.135 1.00 49.16 124 ILE A CA 1
ATOM 1001 C C . ILE A 1 124 ? -1.548 -1.283 -22.836 1.00 49.16 124 ILE A C 1
ATOM 1003 O O . ILE A 1 124 ? -2.313 -1.396 -21.880 1.00 49.16 124 ILE A O 1
ATOM 1007 N N . SER A 1 125 ? -1.619 -0.247 -23.677 1.00 40.97 125 SER A N 1
ATOM 1008 C CA . SER A 1 125 ? -2.611 0.830 -23.54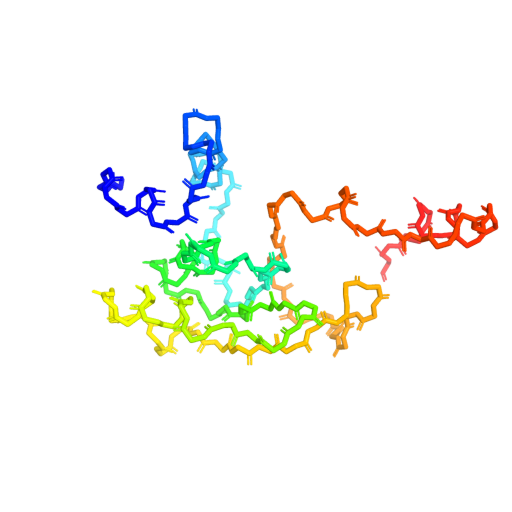4 1.00 40.97 125 SER A CA 1
ATOM 1009 C C . SER A 1 125 ? -4.041 0.375 -23.886 1.00 40.97 125 SER A C 1
ATOM 1011 O O . SER A 1 125 ? -4.998 1.024 -23.470 1.00 40.97 125 SER A O 1
ATOM 1013 N N . PHE A 1 126 ? -4.187 -0.736 -24.625 1.00 39.97 126 PHE A N 1
ATOM 1014 C CA . PHE A 1 126 ? -5.463 -1.277 -25.112 1.00 39.97 126 PHE A CA 1
ATOM 1015 C C . PHE A 1 126 ? -5.779 -2.707 -24.651 1.00 39.97 126 PHE A C 1
ATOM 1017 O O . PHE A 1 126 ? -6.762 -3.288 -25.118 1.00 39.97 126 PHE A O 1
ATOM 1024 N N . LYS A 1 127 ? -5.019 -3.288 -23.714 1.00 41.41 127 LYS A N 1
ATOM 1025 C CA . LYS A 1 127 ? -5.359 -4.607 -23.174 1.00 41.41 127 LYS A CA 1
ATOM 1026 C C . LYS A 1 127 ? -6.520 -4.475 -22.193 1.00 41.41 127 LYS A C 1
ATOM 1028 O O . LYS A 1 127 ? -6.348 -4.248 -20.998 1.00 41.41 127 LYS A O 1
ATOM 1033 N N . GLN A 1 128 ? -7.720 -4.572 -22.754 1.00 38.00 128 GLN A N 1
ATOM 1034 C CA . GLN A 1 128 ? -8.976 -4.700 -22.040 1.00 38.00 128 GLN A CA 1
ATOM 1035 C C . GLN A 1 128 ? -8.845 -5.862 -21.050 1.00 38.00 128 GLN A C 1
ATOM 1037 O O . GLN A 1 128 ? -8.660 -7.010 -21.449 1.00 38.00 128 GLN A O 1
ATOM 1042 N N . ILE A 1 129 ? -8.891 -5.546 -19.757 1.00 39.78 129 ILE A N 1
ATOM 1043 C CA . ILE A 1 129 ? -9.087 -6.543 -18.708 1.00 39.78 129 ILE A CA 1
ATOM 1044 C C . ILE A 1 129 ? -10.548 -6.984 -18.853 1.00 39.78 129 ILE A C 1
ATOM 1046 O O . ILE A 1 129 ? -11.455 -6.296 -18.384 1.00 39.78 129 ILE A O 1
ATOM 1050 N N . THR A 1 130 ? -10.770 -8.037 -19.639 1.00 38.31 130 THR A N 1
ATOM 1051 C CA . THR A 1 130 ? -12.004 -8.839 -19.641 1.00 38.31 130 THR A CA 1
ATOM 1052 C C . THR A 1 130 ? -11.880 -9.971 -18.651 1.00 38.31 130 THR A C 1
ATOM 1054 O O . THR A 1 130 ? -10.807 -10.615 -18.688 1.00 38.31 130 THR A O 1
#